Protein AF-A0AB34NZW1-F1 (afdb_monomer)

Mean predicted aligned error: 11.75 Å

InterPro domains:
  IPR010982 Lambda repressor-like, DNA-binding domain superfamily [SSF47413] (4-70)

Radius of gyration: 17.42 Å; Cα contacts (8 Å, |Δi|>4): 104; chains: 1; bounding box: 60×39×29 Å

Organism: NCBI:txid575604

Structure (mmCIF, N/CA/C/O backbone):
data_AF-A0AB34NZW1-F1
#
_entry.id   AF-A0AB34NZW1-F1
#
loop_
_atom_site.group_PDB
_atom_site.id
_atom_site.type_symbol
_atom_site.label_atom_id
_atom_site.label_alt_id
_atom_site.label_comp_id
_atom_site.label_asym_id
_atom_site.label_entity_id
_atom_site.label_seq_id
_atom_site.pdbx_PDB_ins_code
_atom_site.Cartn_x
_atom_site.Cartn_y
_atom_site.Cartn_z
_atom_site.occupancy
_atom_site.B_iso_or_equiv
_atom_site.auth_seq_id
_atom_site.auth_comp_id
_atom_site.auth_asym_id
_atom_site.auth_atom_id
_atom_site.pdbx_PDB_model_num
ATOM 1 N N . MET A 1 1 ? 10.685 28.379 -13.962 1.00 38.66 1 MET A N 1
ATOM 2 C CA . MET A 1 1 ? 10.832 27.008 -14.482 1.00 38.66 1 MET A CA 1
ATOM 3 C C . MET A 1 1 ? 10.366 26.132 -13.341 1.00 38.66 1 MET A C 1
ATOM 5 O O . MET A 1 1 ? 11.125 25.919 -12.411 1.00 38.66 1 MET A O 1
ATOM 9 N N . GLU A 1 2 ? 9.062 25.862 -13.292 1.00 37.00 2 GLU A N 1
ATOM 10 C CA . GLU A 1 2 ? 8.453 25.126 -12.181 1.00 37.00 2 GLU A CA 1
ATOM 11 C C . GLU A 1 2 ? 8.870 23.662 -12.313 1.00 37.00 2 GLU A C 1
ATOM 13 O O . GLU A 1 2 ? 8.540 22.998 -13.298 1.00 37.00 2 GLU A O 1
ATOM 18 N N . GLU A 1 3 ? 9.685 23.197 -11.367 1.00 40.72 3 GLU A N 1
ATOM 19 C CA . GLU A 1 3 ? 9.977 21.781 -11.172 1.00 40.72 3 GLU A CA 1
ATOM 20 C C . GLU A 1 3 ? 8.656 21.089 -10.834 1.00 40.72 3 GLU A C 1
ATOM 22 O O . GLU A 1 3 ? 8.200 21.086 -9.696 1.00 40.72 3 GLU A O 1
ATOM 27 N N . ASN A 1 4 ? 7.990 20.583 -11.869 1.00 42.91 4 ASN A N 1
ATOM 28 C CA . ASN A 1 4 ? 6.731 19.871 -11.743 1.00 42.91 4 ASN A CA 1
ATOM 29 C C . ASN A 1 4 ? 6.914 18.665 -10.813 1.00 42.91 4 ASN A C 1
ATOM 31 O O . ASN A 1 4 ? 7.589 17.709 -11.181 1.00 42.91 4 ASN A O 1
ATOM 35 N N . ASN A 1 5 ? 6.302 18.758 -9.632 1.00 49.41 5 ASN A N 1
ATOM 36 C CA . ASN A 1 5 ? 5.918 17.743 -8.646 1.00 49.41 5 ASN A CA 1
ATOM 37 C C . ASN A 1 5 ? 6.003 16.266 -9.106 1.00 49.41 5 ASN A C 1
ATOM 39 O O . ASN A 1 5 ? 4.997 15.588 -9.326 1.00 49.41 5 ASN A O 1
ATOM 43 N N . LEU A 1 6 ? 7.218 15.742 -9.252 1.00 51.66 6 LEU A N 1
ATOM 44 C CA . LEU A 1 6 ? 7.473 14.321 -9.469 1.00 51.66 6 LEU A CA 1
ATOM 45 C C . LEU A 1 6 ? 7.803 13.691 -8.118 1.00 51.66 6 LEU A C 1
ATOM 47 O O . LEU A 1 6 ? 8.869 13.947 -7.555 1.00 51.66 6 LEU A O 1
ATOM 51 N N . ILE A 1 7 ? 6.910 12.844 -7.603 1.00 61.38 7 ILE A N 1
ATOM 52 C CA . ILE A 1 7 ? 7.240 11.987 -6.466 1.00 61.38 7 ILE A CA 1
ATOM 53 C C . ILE A 1 7 ? 7.953 10.754 -7.012 1.00 61.38 7 ILE A C 1
ATOM 55 O O . ILE A 1 7 ? 7.361 9.824 -7.558 1.00 61.38 7 ILE A O 1
ATOM 59 N N . ASN A 1 8 ? 9.264 10.712 -6.825 1.00 64.56 8 ASN A N 1
ATOM 60 C CA . ASN A 1 8 ? 10.017 9.487 -7.048 1.00 64.56 8 ASN A CA 1
ATOM 61 C C . ASN A 1 8 ? 9.895 8.621 -5.794 1.00 64.56 8 ASN A C 1
ATOM 63 O O . ASN A 1 8 ? 10.364 9.022 -4.732 1.00 64.56 8 ASN A O 1
ATOM 67 N N . MET A 1 9 ? 9.241 7.462 -5.910 1.00 72.69 9 MET A N 1
ATOM 68 C CA . MET A 1 9 ? 9.050 6.544 -4.789 1.00 72.69 9 MET A CA 1
ATOM 69 C C . MET A 1 9 ? 9.220 5.096 -5.242 1.00 72.69 9 MET A C 1
ATOM 71 O O . MET A 1 9 ? 8.479 4.574 -6.071 1.00 72.69 9 MET A O 1
ATOM 75 N N . SER A 1 10 ? 10.191 4.410 -4.661 1.00 76.38 10 SER A N 1
ATOM 76 C CA . SER A 1 10 ? 10.389 2.977 -4.848 1.00 76.38 10 SER A CA 1
ATOM 77 C C . SER A 1 10 ? 9.194 2.157 -4.335 1.00 76.38 10 SER A C 1
ATOM 79 O O . SER A 1 10 ? 8.444 2.588 -3.458 1.00 76.38 10 SER A O 1
ATOM 81 N N . ILE A 1 11 ? 9.040 0.918 -4.824 1.00 79.12 11 ILE A N 1
ATOM 82 C CA . ILE A 1 11 ? 8.042 -0.021 -4.269 1.00 79.12 11 ILE A CA 1
ATOM 83 C C . ILE A 1 11 ? 8.236 -0.204 -2.762 1.00 79.12 11 ILE A C 1
ATOM 85 O O . ILE A 1 11 ? 7.266 -0.338 -2.016 1.00 79.12 11 ILE A O 1
ATOM 89 N N . GLN A 1 12 ? 9.489 -0.190 -2.311 1.00 82.94 12 GLN A N 1
ATOM 90 C CA . GLN A 1 12 ? 9.828 -0.322 -0.904 1.00 82.94 12 GLN A CA 1
ATOM 91 C C . GLN A 1 12 ? 9.248 0.827 -0.068 1.00 82.94 12 GLN A C 1
ATOM 93 O O . GLN A 1 12 ? 8.577 0.576 0.929 1.00 82.94 12 GLN A O 1
ATOM 98 N N . GLU A 1 13 ? 9.391 2.070 -0.518 1.00 84.62 13 GLU A N 1
ATOM 99 C CA . GLU A 1 13 ? 8.804 3.227 0.167 1.00 84.62 13 GLU A CA 1
ATOM 100 C C . GLU A 1 13 ? 7.264 3.195 0.155 1.00 84.62 13 GLU A C 1
ATOM 102 O O . GLU A 1 13 ? 6.626 3.584 1.137 1.00 84.62 13 GLU A O 1
ATOM 107 N N . VAL A 1 14 ? 6.640 2.670 -0.910 1.00 86.44 14 VAL A N 1
ATOM 108 C CA . VAL A 1 14 ? 5.181 2.443 -0.939 1.00 86.44 14 VAL A CA 1
ATOM 109 C C . VAL A 1 14 ? 4.768 1.452 0.154 1.00 86.44 14 VAL A C 1
ATOM 111 O O . VAL A 1 14 ? 3.781 1.686 0.856 1.00 86.44 14 VAL A O 1
ATOM 114 N N . ARG A 1 15 ? 5.522 0.359 0.341 1.00 90.31 15 ARG A N 1
ATOM 115 C CA . ARG A 1 15 ? 5.269 -0.623 1.412 1.00 90.31 15 ARG A CA 1
ATOM 116 C C . ARG A 1 15 ? 5.416 0.001 2.789 1.00 90.31 15 ARG A C 1
ATOM 118 O O . ARG A 1 15 ? 4.561 -0.206 3.643 1.00 90.31 15 ARG A O 1
ATOM 125 N N . GLU A 1 16 ? 6.468 0.779 2.999 1.00 91.31 16 GLU A N 1
ATOM 126 C CA . GLU A 1 1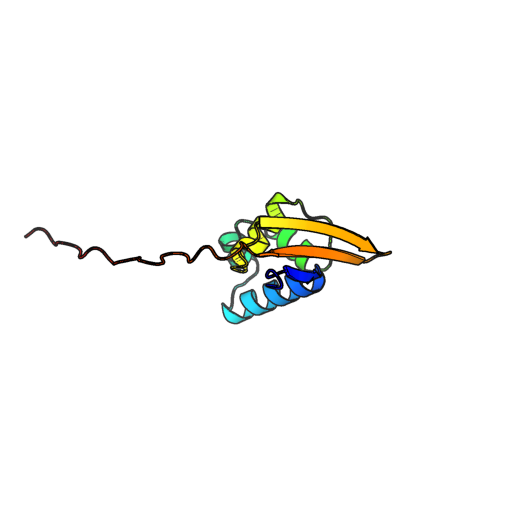6 ? 6.724 1.445 4.275 1.00 91.31 16 GLU A CA 1
ATOM 127 C C . GLU A 1 16 ? 5.600 2.419 4.628 1.00 91.31 16 GLU A C 1
ATOM 129 O O . GLU A 1 16 ? 5.083 2.385 5.745 1.00 91.31 16 GLU A O 1
ATOM 134 N N . LYS A 1 17 ? 5.131 3.217 3.660 1.00 90.50 17 LYS A N 1
ATOM 135 C CA . LYS A 1 17 ? 3.974 4.105 3.851 1.00 90.50 17 LYS A CA 1
ATOM 136 C C . LYS A 1 17 ? 2.687 3.331 4.125 1.00 90.50 17 LYS A C 1
ATOM 138 O O . LYS A 1 17 ? 1.899 3.746 4.974 1.00 90.50 17 LYS A O 1
ATOM 143 N N . LEU A 1 18 ? 2.478 2.203 3.445 1.00 91.44 18 LEU A N 1
ATOM 144 C CA . LEU A 1 18 ? 1.330 1.319 3.661 1.00 91.44 18 LEU A CA 1
ATOM 145 C C . LEU A 1 18 ? 1.322 0.748 5.084 1.00 91.44 18 LEU A C 1
ATOM 147 O O . LEU A 1 18 ? 0.293 0.811 5.757 1.00 91.44 18 LEU A O 1
ATOM 151 N N . ILE A 1 19 ? 2.468 0.258 5.565 1.00 94.12 19 ILE A N 1
ATOM 152 C CA . ILE A 1 19 ? 2.637 -0.248 6.934 1.00 94.12 19 ILE A CA 1
ATOM 153 C C . ILE A 1 19 ? 2.424 0.882 7.945 1.00 94.12 19 ILE A C 1
ATOM 155 O O . ILE A 1 19 ? 1.601 0.739 8.844 1.00 94.12 19 ILE A O 1
ATOM 159 N N . ALA A 1 20 ? 3.091 2.025 7.771 1.00 92.81 20 ALA A N 1
ATOM 160 C CA . ALA A 1 20 ? 2.983 3.156 8.689 1.00 92.81 20 ALA A CA 1
ATOM 161 C C . ALA A 1 20 ? 1.539 3.664 8.811 1.00 92.81 20 ALA A C 1
ATOM 163 O O . ALA A 1 20 ? 1.039 3.864 9.917 1.00 92.81 20 ALA A O 1
ATOM 164 N N . LYS A 1 21 ? 0.825 3.813 7.688 1.00 90.94 21 LYS A N 1
ATOM 165 C CA . LYS A 1 21 ? -0.585 4.219 7.699 1.00 90.94 21 LYS A CA 1
ATOM 166 C C . LYS A 1 21 ? -1.459 3.144 8.360 1.00 90.94 21 LYS A C 1
ATOM 168 O O . LYS A 1 21 ? -2.310 3.498 9.171 1.00 90.94 21 LYS A O 1
ATOM 173 N N . LYS A 1 22 ? -1.217 1.847 8.106 1.00 92.81 22 LYS A N 1
ATOM 174 C CA . LYS A 1 22 ? -1.928 0.747 8.789 1.00 92.81 22 LYS A CA 1
ATOM 175 C C . LYS A 1 22 ? -1.774 0.840 10.311 1.00 92.81 22 LYS A C 1
ATOM 177 O O . LYS A 1 22 ? -2.771 0.724 11.020 1.00 92.81 22 LYS A O 1
ATOM 182 N N . GLU A 1 23 ? -0.551 1.052 10.798 1.00 93.94 23 GLU A N 1
ATOM 183 C CA . GLU A 1 23 ? -0.250 1.174 12.232 1.00 93.94 23 GLU A CA 1
ATOM 184 C C . GLU A 1 23 ? -0.860 2.439 12.849 1.00 93.94 23 GLU A C 1
ATOM 186 O O . GLU A 1 23 ? -1.462 2.369 13.919 1.00 93.94 23 GLU A O 1
ATOM 191 N N . ASN A 1 24 ? -0.814 3.576 12.147 1.00 94.50 24 ASN A N 1
ATOM 192 C CA . ASN A 1 24 ? -1.432 4.825 12.605 1.00 94.50 24 ASN A CA 1
ATOM 193 C C . ASN A 1 24 ? -2.949 4.689 12.811 1.00 94.50 24 ASN A C 1
ATOM 195 O O . ASN A 1 24 ? -3.492 5.208 13.784 1.00 94.50 24 ASN A O 1
ATOM 199 N N . PHE A 1 25 ? -3.629 3.957 11.924 1.00 91.75 25 PHE A N 1
ATOM 200 C CA . PHE A 1 25 ? -5.056 3.645 12.055 1.00 91.75 25 PHE A CA 1
ATOM 201 C C . PHE A 1 25 ? -5.339 2.408 12.925 1.00 91.75 25 PHE A C 1
ATOM 203 O O . PHE A 1 25 ? -6.502 2.056 13.108 1.00 91.75 25 PHE A O 1
ATOM 210 N N . LYS A 1 26 ? -4.303 1.750 13.471 1.00 95.31 26 LYS A N 1
ATOM 211 C CA . LYS A 1 26 ? -4.395 0.515 14.272 1.00 95.31 26 LYS A CA 1
ATOM 212 C C . LYS A 1 26 ? -5.174 -0.612 13.582 1.00 95.31 26 LYS A C 1
ATOM 214 O O . LYS A 1 26 ? -5.837 -1.407 14.242 1.00 95.31 26 LYS A O 1
ATOM 219 N N . LEU A 1 27 ? -5.086 -0.689 12.255 1.00 91.94 27 LEU A N 1
ATOM 220 C CA . LEU A 1 27 ? -5.827 -1.668 11.462 1.00 91.94 27 LEU A CA 1
ATOM 221 C C . LEU A 1 27 ? -5.133 -3.028 11.492 1.00 91.94 27 LEU A C 1
ATOM 223 O O . LEU A 1 27 ? -3.908 -3.120 11.398 1.00 91.94 27 LEU A O 1
ATOM 227 N N . ASN A 1 28 ? -5.903 -4.108 11.511 1.00 92.75 28 ASN A N 1
ATOM 228 C CA . ASN A 1 28 ? -5.413 -5.436 11.154 1.00 92.7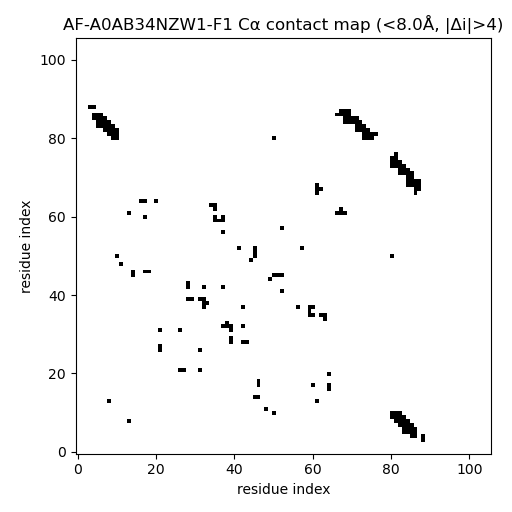5 28 ASN A CA 1
ATOM 229 C C . ASN A 1 28 ? -5.430 -5.643 9.620 1.00 92.75 28 ASN A C 1
ATOM 231 O O . ASN A 1 28 ? -5.942 -4.823 8.856 1.00 92.75 28 ASN A O 1
ATOM 235 N N . TYR A 1 29 ? -4.861 -6.751 9.131 1.00 90.31 29 TYR A N 1
ATOM 236 C CA . TYR A 1 29 ? -4.788 -7.013 7.685 1.00 90.31 29 TYR A CA 1
ATOM 237 C C . TYR A 1 29 ? -6.153 -7.227 7.011 1.00 90.31 29 TYR A C 1
ATOM 239 O O . TYR A 1 29 ? -6.266 -7.000 5.807 1.00 90.31 29 TYR A O 1
ATOM 247 N N . ALA A 1 30 ? -7.179 -7.672 7.742 1.00 92.19 30 ALA A N 1
ATOM 248 C CA . ALA A 1 30 ? -8.529 -7.803 7.197 1.00 92.19 30 ALA A CA 1
ATOM 249 C C . ALA A 1 30 ? -9.192 -6.427 7.024 1.00 92.19 30 ALA A C 1
ATOM 251 O O . ALA A 1 30 ? -9.783 -6.162 5.981 1.00 92.19 30 ALA A O 1
ATOM 252 N N . GLU A 1 31 ? -9.027 -5.529 7.994 1.00 93.25 31 GLU A N 1
ATOM 253 C CA . GLU A 1 31 ? -9.540 -4.155 7.924 1.00 93.25 31 GLU A CA 1
ATOM 254 C C . GLU A 1 31 ? -8.837 -3.346 6.831 1.00 93.25 31 GLU A C 1
ATOM 256 O O . GLU A 1 31 ? -9.499 -2.708 6.015 1.00 93.25 31 GLU A O 1
ATOM 261 N N . LEU A 1 32 ? -7.505 -3.443 6.739 1.00 91.38 32 LEU A N 1
ATOM 262 C CA . LEU A 1 32 ? -6.741 -2.823 5.654 1.00 91.38 32 LEU A CA 1
ATOM 263 C C . LEU A 1 32 ? -7.193 -3.339 4.281 1.00 91.38 32 LEU A C 1
ATOM 265 O O . LEU A 1 32 ? -7.364 -2.558 3.351 1.00 91.38 32 LEU A O 1
ATOM 269 N N . SER A 1 33 ? -7.413 -4.651 4.161 1.00 91.38 33 SER A N 1
ATOM 270 C CA . SER A 1 33 ? -7.914 -5.284 2.937 1.00 91.38 33 SER A CA 1
ATOM 271 C C . SER A 1 33 ? -9.271 -4.722 2.511 1.00 91.38 33 SER A C 1
ATOM 273 O O . SER A 1 33 ? -9.453 -4.399 1.334 1.00 91.38 33 SER A O 1
ATOM 275 N N . ALA A 1 34 ? -10.192 -4.552 3.460 1.00 92.06 34 ALA A N 1
ATOM 276 C CA . ALA A 1 34 ? -11.499 -3.964 3.202 1.00 92.06 34 ALA A CA 1
ATOM 277 C C . ALA A 1 34 ? -11.388 -2.487 2.789 1.00 92.06 34 ALA A C 1
ATOM 279 O O . ALA A 1 34 ? -11.963 -2.095 1.776 1.00 92.06 34 ALA A O 1
ATOM 280 N N . MET A 1 35 ? -10.604 -1.686 3.519 1.00 89.06 35 MET A N 1
ATOM 281 C CA . MET A 1 35 ? -10.457 -0.251 3.251 1.00 89.06 35 MET A CA 1
ATOM 282 C C . MET A 1 35 ? -9.738 0.048 1.933 1.00 89.06 35 MET A C 1
ATOM 284 O O . MET A 1 35 ? -10.147 0.943 1.202 1.00 89.06 35 MET A O 1
ATOM 288 N N . ALA A 1 36 ? -8.687 -0.706 1.608 1.00 88.06 36 ALA A N 1
ATOM 289 C CA . ALA A 1 36 ? -7.969 -0.563 0.346 1.00 88.06 36 ALA A CA 1
ATOM 290 C C . ALA A 1 36 ? -8.692 -1.252 -0.826 1.00 88.06 36 ALA A C 1
ATOM 292 O O . ALA A 1 36 ? -8.254 -1.140 -1.967 1.00 88.06 36 ALA A O 1
ATOM 293 N N . ASN A 1 37 ? -9.778 -1.998 -0.577 1.00 92.50 37 ASN A N 1
ATOM 294 C CA . ASN A 1 37 ? -10.487 -2.790 -1.587 1.00 92.50 37 ASN A CA 1
ATOM 295 C C . ASN A 1 37 ? -9.548 -3.741 -2.370 1.00 92.50 37 ASN A C 1
ATOM 297 O O . ASN A 1 37 ? -9.628 -3.886 -3.599 1.00 92.50 37 ASN A O 1
ATOM 301 N N . VAL A 1 38 ? -8.622 -4.380 -1.651 1.00 92.19 38 VAL A N 1
ATOM 302 C CA . VAL A 1 38 ? -7.611 -5.314 -2.171 1.00 92.19 38 VAL A CA 1
ATOM 303 C C . VAL A 1 38 ? -7.673 -6.599 -1.360 1.00 92.19 38 VAL A C 1
ATOM 305 O O . VAL A 1 38 ? -7.831 -6.547 -0.147 1.00 92.19 38 VAL A O 1
ATOM 308 N N . SER A 1 39 ? -7.529 -7.765 -1.998 1.00 93.75 39 SER A N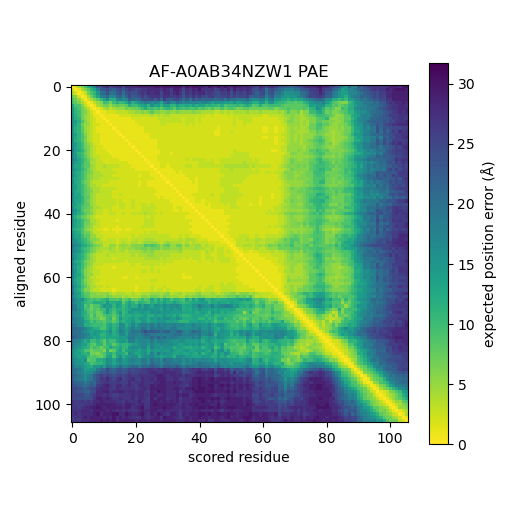 1
ATOM 309 C CA . SER A 1 39 ? -7.575 -9.042 -1.274 1.00 93.75 39 SER A CA 1
ATOM 310 C C . SER A 1 39 ? -6.480 -9.124 -0.204 1.00 93.75 39 SER A C 1
ATOM 312 O O . SER A 1 39 ? -5.335 -8.736 -0.449 1.00 93.75 39 SER A O 1
ATOM 314 N N . ARG A 1 40 ? -6.809 -9.686 0.966 1.00 93.12 40 ARG A N 1
ATOM 315 C CA . ARG A 1 40 ? -5.859 -9.847 2.078 1.00 93.12 40 ARG A CA 1
ATOM 316 C C . ARG A 1 40 ? -4.578 -10.563 1.647 1.00 93.12 40 ARG A C 1
ATOM 318 O O . ARG A 1 40 ? -3.494 -10.115 1.991 1.00 93.12 40 ARG A O 1
ATOM 325 N N . GLY A 1 41 ? -4.697 -11.641 0.867 1.00 92.19 41 GLY A N 1
ATOM 326 C CA . GLY A 1 41 ? -3.542 -12.408 0.387 1.00 92.19 41 GLY A CA 1
ATOM 327 C C . GLY A 1 41 ? -2.616 -11.580 -0.504 1.00 92.19 41 GLY A C 1
ATOM 328 O O . GLY A 1 41 ? -1.401 -11.609 -0.323 1.00 92.19 41 GLY A O 1
ATOM 329 N N . THR A 1 42 ? -3.183 -10.782 -1.412 1.00 91.12 42 THR A N 1
ATOM 330 C CA . THR A 1 42 ? -2.402 -9.874 -2.263 1.00 91.12 42 THR A CA 1
ATOM 331 C C . THR A 1 42 ? -1.703 -8.798 -1.438 1.00 91.12 42 THR A C 1
ATOM 333 O O . THR A 1 42 ? -0.527 -8.534 -1.658 1.00 91.12 42 THR A O 1
ATOM 336 N N . LEU A 1 43 ? -2.406 -8.216 -0.466 1.00 91.62 43 LEU A N 1
ATOM 337 C CA . LEU A 1 43 ? -1.881 -7.169 0.408 1.00 91.62 43 LEU A CA 1
ATOM 338 C C . LEU A 1 43 ? -0.722 -7.677 1.273 1.00 91.62 43 LEU A C 1
ATOM 340 O O . LEU A 1 43 ? 0.337 -7.060 1.310 1.00 91.62 43 LEU A O 1
ATOM 344 N N . THR A 1 44 ? -0.889 -8.840 1.907 1.00 91.94 44 THR A N 1
ATOM 345 C CA . THR A 1 44 ? 0.168 -9.485 2.696 1.00 91.94 44 THR A CA 1
ATOM 346 C C . THR A 1 44 ? 1.361 -9.873 1.824 1.00 91.94 44 THR A C 1
ATOM 348 O O . THR A 1 44 ? 2.498 -9.620 2.206 1.00 91.94 44 THR A O 1
ATOM 351 N N . SER A 1 45 ? 1.128 -10.443 0.637 1.00 90.44 45 SER A N 1
ATOM 352 C CA . SER A 1 45 ? 2.210 -10.799 -0.290 1.00 90.44 45 SER A CA 1
ATOM 353 C C . SER A 1 45 ? 2.995 -9.566 -0.744 1.00 90.44 45 SER A C 1
ATOM 355 O O . SER A 1 45 ? 4.224 -9.594 -0.738 1.00 90.44 45 SER A O 1
ATOM 357 N N . PHE A 1 46 ? 2.297 -8.474 -1.067 1.00 91.31 46 PHE A N 1
ATOM 358 C CA . PHE A 1 46 ? 2.916 -7.207 -1.443 1.00 91.31 46 PHE A CA 1
ATOM 359 C C . PHE A 1 46 ? 3.758 -6.625 -0.306 1.00 91.31 46 PHE A C 1
ATOM 361 O O . PHE A 1 46 ? 4.916 -6.289 -0.530 1.00 91.31 46 PHE A O 1
ATOM 368 N N . ILE A 1 47 ? 3.216 -6.562 0.914 1.00 89.88 47 ILE A N 1
ATOM 369 C CA . ILE A 1 47 ? 3.929 -6.078 2.108 1.00 89.88 47 ILE A CA 1
ATOM 370 C C . ILE A 1 47 ? 5.178 -6.921 2.400 1.00 89.88 47 ILE A C 1
ATOM 372 O O . ILE A 1 47 ? 6.212 -6.371 2.760 1.00 89.88 47 ILE A O 1
ATOM 376 N N . ASN A 1 48 ? 5.115 -8.232 2.161 1.00 89.50 48 ASN A N 1
ATOM 377 C CA . ASN A 1 48 ? 6.227 -9.163 2.374 1.00 89.50 48 ASN A CA 1
ATOM 378 C C . ASN A 1 48 ? 7.280 -9.172 1.248 1.00 89.50 48 ASN A C 1
ATOM 380 O O . ASN A 1 48 ? 8.145 -10.045 1.242 1.00 89.50 48 ASN A O 1
ATOM 384 N N . GLY A 1 49 ? 7.223 -8.242 0.290 1.00 85.25 49 GLY A N 1
ATOM 385 C CA . GLY A 1 49 ? 8.272 -8.090 -0.723 1.00 85.25 49 GLY A CA 1
ATOM 386 C C . GLY A 1 49 ? 7.941 -8.640 -2.111 1.00 85.25 49 GLY A C 1
ATOM 387 O O . GLY A 1 49 ? 8.805 -8.626 -2.982 1.00 85.25 49 GLY A O 1
ATOM 388 N N . ASN A 1 5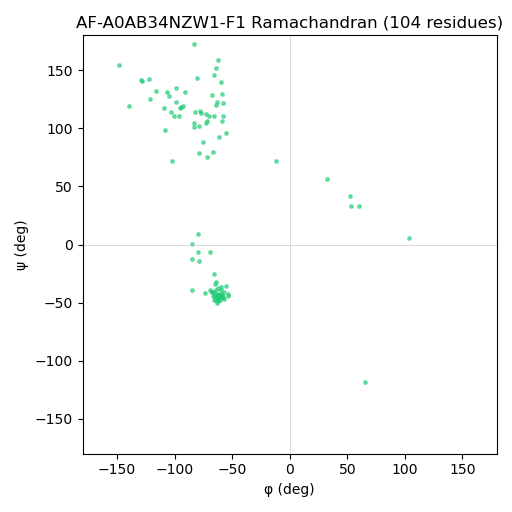0 ? 6.715 -9.109 -2.363 1.00 84.25 50 ASN A N 1
ATOM 389 C CA . ASN A 1 50 ? 6.334 -9.514 -3.715 1.00 84.25 50 ASN A CA 1
ATOM 390 C C . ASN A 1 50 ? 6.033 -8.285 -4.588 1.00 84.25 50 ASN A C 1
ATOM 392 O O . ASN A 1 50 ? 5.057 -7.570 -4.354 1.00 84.25 50 ASN A O 1
ATOM 396 N N . ASP A 1 51 ? 6.865 -8.054 -5.602 1.00 77.31 51 ASP A N 1
ATOM 397 C CA . ASP A 1 51 ? 6.684 -6.985 -6.594 1.00 77.31 51 ASP A CA 1
ATOM 398 C C . ASP A 1 51 ? 5.645 -7.349 -7.675 1.00 77.31 51 ASP A C 1
ATOM 400 O O . ASP A 1 51 ? 5.177 -6.478 -8.408 1.00 77.31 51 ASP A O 1
ATOM 404 N N . CYS A 1 52 ? 5.254 -8.625 -7.791 1.00 79.25 52 CYS A N 1
ATOM 405 C CA . CYS A 1 52 ? 4.282 -9.087 -8.784 1.00 79.25 52 CYS A CA 1
ATOM 406 C C . CYS A 1 52 ? 2.849 -8.773 -8.336 1.00 79.25 52 CYS A C 1
ATOM 408 O O . CYS A 1 52 ? 2.115 -9.638 -7.852 1.00 79.25 52 CYS A O 1
ATOM 410 N N . ILE A 1 53 ? 2.442 -7.520 -8.519 1.00 81.62 53 ILE A N 1
ATOM 411 C CA . ILE A 1 53 ? 1.091 -7.024 -8.262 1.00 81.62 53 ILE A CA 1
ATOM 412 C C . ILE A 1 53 ? 0.502 -6.414 -9.538 1.00 81.62 53 ILE A C 1
ATOM 414 O O . ILE A 1 53 ? 1.203 -5.783 -10.324 1.00 81.62 53 ILE A O 1
ATOM 418 N N . SER A 1 54 ? -0.800 -6.609 -9.772 1.00 83.00 54 SER A N 1
ATOM 419 C CA . SER A 1 54 ? -1.453 -5.988 -10.930 1.00 83.00 54 SER A CA 1
ATOM 420 C C . SER A 1 54 ? -1.473 -4.465 -10.785 1.00 83.00 54 SER A C 1
ATOM 422 O O . SER A 1 54 ? -1.673 -3.952 -9.681 1.00 83.00 54 SER A O 1
ATOM 424 N N . SER A 1 55 ? -1.354 -3.744 -11.900 1.00 78.50 55 SER A N 1
ATOM 425 C CA . SER A 1 55 ? -1.432 -2.278 -11.930 1.00 78.50 55 SER A CA 1
ATOM 426 C C . SER A 1 55 ? -2.710 -1.750 -11.275 1.00 78.50 55 SER A C 1
ATOM 428 O O . SER A 1 55 ? -2.656 -0.836 -10.460 1.00 78.50 55 SER A O 1
ATOM 430 N N . LYS A 1 56 ? -3.859 -2.384 -11.544 1.00 83.38 56 LYS A N 1
ATOM 431 C CA . LYS A 1 56 ? -5.149 -2.038 -10.927 1.00 83.38 56 LYS A CA 1
ATOM 432 C C . LYS A 1 56 ? -5.124 -2.172 -9.404 1.00 83.38 56 LYS A C 1
ATOM 434 O O . LYS A 1 56 ? -5.672 -1.329 -8.702 1.00 83.38 56 LYS A O 1
ATOM 439 N N . THR A 1 57 ? -4.522 -3.238 -8.882 1.00 87.06 57 THR A N 1
ATOM 440 C CA . THR A 1 57 ? -4.398 -3.430 -7.431 1.00 87.06 57 THR A CA 1
ATOM 441 C C . THR A 1 57 ? -3.427 -2.420 -6.828 1.00 87.06 57 THR A C 1
ATOM 443 O O . THR A 1 57 ? -3.690 -1.889 -5.755 1.00 87.06 57 THR A O 1
ATOM 446 N N . PHE A 1 58 ? -2.329 -2.133 -7.525 1.00 85.94 58 PHE A N 1
ATOM 447 C CA . PHE A 1 58 ? -1.359 -1.134 -7.101 1.00 85.94 58 PHE A CA 1
ATOM 448 C C . PHE A 1 58 ? -1.991 0.264 -6.999 1.00 85.94 58 PHE A C 1
ATOM 450 O O . PHE A 1 58 ? -1.843 0.913 -5.968 1.00 85.94 58 PHE A O 1
ATOM 457 N N . PHE A 1 59 ? -2.794 0.683 -7.984 1.00 83.44 59 PHE A N 1
ATOM 458 C CA . PHE A 1 59 ? -3.530 1.953 -7.926 1.00 83.44 59 PHE A CA 1
ATOM 459 C C . PHE A 1 59 ? -4.443 2.060 -6.706 1.00 83.44 59 PHE A C 1
ATOM 461 O O . PHE A 1 59 ? -4.444 3.085 -6.044 1.00 83.44 59 PHE A O 1
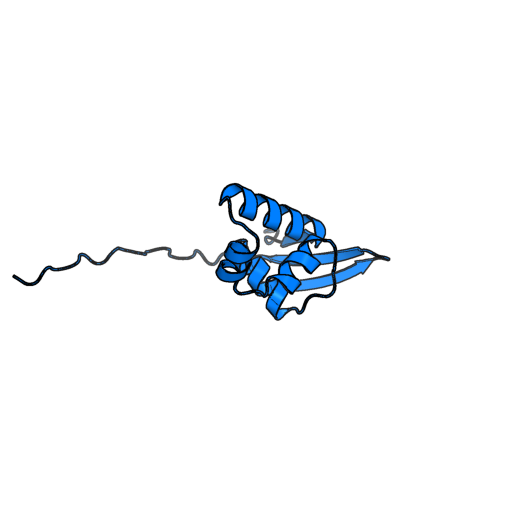ATOM 468 N N . LYS A 1 60 ? -5.146 0.989 -6.335 1.00 88.25 60 LYS A N 1
ATOM 469 C CA . LYS A 1 60 ? -5.971 0.994 -5.119 1.00 88.25 60 LYS A CA 1
ATOM 470 C C . LYS A 1 60 ? -5.157 1.200 -3.838 1.00 88.25 60 LYS A C 1
ATOM 472 O O . LYS A 1 60 ? -5.612 1.868 -2.914 1.00 88.25 60 LYS A O 1
ATOM 477 N N . ILE A 1 61 ? -3.952 0.627 -3.768 1.00 89.62 61 ILE A N 1
ATOM 478 C CA . ILE A 1 61 ? -3.034 0.838 -2.635 1.00 89.62 61 ILE A CA 1
ATOM 479 C C . ILE A 1 61 ? -2.599 2.306 -2.584 1.00 89.62 61 ILE A C 1
ATOM 481 O O . ILE A 1 61 ? -2.618 2.918 -1.520 1.00 89.62 61 ILE A O 1
ATOM 485 N N . ILE A 1 62 ? -2.246 2.870 -3.735 1.00 85.81 62 ILE A N 1
ATOM 486 C CA . ILE A 1 62 ? -1.875 4.275 -3.900 1.00 85.81 62 ILE A CA 1
ATOM 487 C C . ILE A 1 62 ? -3.019 5.229 -3.513 1.00 85.81 62 ILE A C 1
ATOM 489 O O . ILE A 1 62 ? -2.808 6.151 -2.725 1.00 85.81 62 ILE A O 1
ATOM 493 N N . GLU A 1 63 ? -4.235 4.976 -4.000 1.00 84.31 63 GLU A N 1
ATOM 494 C CA . GLU A 1 63 ? -5.441 5.737 -3.654 1.00 84.31 63 GLU A CA 1
ATOM 495 C C . GLU A 1 63 ? -5.689 5.702 -2.145 1.00 84.31 63 GLU A C 1
ATOM 497 O O . GLU A 1 63 ? -5.915 6.737 -1.518 1.00 84.31 63 GLU A O 1
ATOM 502 N N . TRP A 1 64 ? -5.575 4.520 -1.528 1.00 86.88 64 TRP A N 1
ATOM 503 C CA . TRP A 1 64 ? -5.713 4.387 -0.081 1.00 86.88 64 TRP A CA 1
ATOM 504 C C . TRP A 1 64 ? -4.616 5.133 0.680 1.00 86.88 64 TRP A C 1
ATOM 506 O O . TRP A 1 64 ? -4.873 5.670 1.758 1.00 86.88 64 TRP A O 1
ATOM 516 N N . LEU A 1 65 ? -3.405 5.240 0.127 1.00 86.38 65 LEU A N 1
ATOM 517 C CA . LEU A 1 65 ? -2.341 6.084 0.672 1.00 86.38 65 LEU A CA 1
ATOM 518 C C . LEU A 1 65 ? -2.631 7.584 0.542 1.00 86.38 65 LEU A C 1
ATOM 520 O O . LEU A 1 65 ? -1.938 8.366 1.189 1.00 86.38 65 LEU A O 1
ATOM 524 N N . SER A 1 66 ? -3.712 7.971 -0.141 1.00 81.62 66 SER A N 1
ATOM 525 C CA . SER A 1 66 ? -4.070 9.364 -0.432 1.00 81.62 66 SER A CA 1
ATOM 526 C C . SER A 1 66 ? -2.989 10.064 -1.255 1.00 81.62 66 SER A C 1
ATOM 528 O O . SER A 1 66 ? -2.733 11.248 -1.072 1.00 81.62 66 SER A O 1
ATOM 530 N N . LEU A 1 67 ? -2.328 9.303 -2.128 1.00 70.00 67 LEU A N 1
ATOM 531 C CA . LEU A 1 67 ? -1.405 9.837 -3.115 1.00 70.00 67 LEU A CA 1
ATOM 532 C C . LEU A 1 67 ? -2.202 10.040 -4.410 1.00 70.00 67 LEU A C 1
ATOM 534 O O . LEU A 1 67 ? -2.752 9.083 -4.956 1.00 70.00 67 LEU A O 1
ATOM 538 N N . GLU A 1 68 ? -2.300 11.282 -4.879 1.00 61.94 68 GLU A N 1
ATOM 539 C CA . GLU A 1 68 ? -2.965 11.619 -6.141 1.00 61.94 68 GLU A CA 1
ATOM 540 C C . GLU A 1 68 ? -1.988 11.402 -7.296 1.00 61.94 68 GLU A C 1
ATOM 542 O O . GLU A 1 68 ? -1.105 12.221 -7.534 1.00 61.94 68 GLU A O 1
ATOM 547 N N . ILE A 1 69 ? -2.120 10.276 -8.001 1.00 61.97 69 ILE A N 1
ATOM 548 C CA . ILE A 1 69 ? -1.143 9.849 -9.009 1.00 61.97 69 ILE A CA 1
ATOM 549 C C . ILE A 1 69 ? -1.824 9.691 -10.362 1.00 61.97 69 ILE A C 1
ATOM 551 O O . ILE A 1 69 ? -2.790 8.942 -10.493 1.00 61.97 69 ILE A O 1
ATOM 555 N N . MET A 1 70 ? -1.298 10.373 -11.381 1.00 52.91 70 MET A N 1
ATOM 556 C CA . MET A 1 70 ? -1.854 10.339 -12.738 1.00 52.91 70 MET A CA 1
ATOM 557 C C . MET A 1 70 ? -1.336 9.148 -13.551 1.00 52.91 70 MET A C 1
ATOM 559 O O . MET A 1 70 ? -2.079 8.526 -14.308 1.00 52.91 70 MET A O 1
ATOM 563 N N . THR A 1 71 ? -0.052 8.825 -13.405 1.00 55.50 71 THR A N 1
ATOM 564 C CA . THR A 1 71 ? 0.606 7.725 -14.114 1.00 55.50 71 THR A CA 1
ATOM 565 C C . THR A 1 71 ? 1.699 7.119 -13.248 1.00 55.50 71 THR A C 1
ATOM 567 O O . THR A 1 71 ? 2.250 7.788 -12.369 1.00 55.50 71 THR A O 1
ATOM 570 N N . PHE A 1 72 ? 2.018 5.846 -13.503 1.00 59.75 72 PHE A N 1
ATOM 571 C CA . PHE A 1 72 ? 3.242 5.262 -12.985 1.00 59.75 72 PHE A CA 1
ATOM 572 C C . PHE A 1 72 ? 4.051 4.562 -14.068 1.00 59.75 72 PHE A C 1
ATOM 574 O O . PHE A 1 72 ? 3.496 3.874 -14.927 1.00 59.75 72 PHE A O 1
ATOM 581 N N . THR A 1 73 ? 5.372 4.700 -13.987 1.00 61.03 73 THR A N 1
ATOM 582 C CA . THR A 1 73 ? 6.316 3.977 -14.845 1.00 61.03 73 THR A CA 1
ATOM 583 C C . THR A 1 73 ? 7.165 3.072 -13.972 1.00 61.03 73 THR A C 1
ATOM 585 O O . THR A 1 73 ? 7.685 3.512 -12.951 1.00 61.03 73 THR A O 1
ATOM 588 N N . THR A 1 74 ? 7.320 1.807 -14.353 1.00 60.81 74 THR A N 1
ATOM 589 C CA . THR A 1 74 ? 8.218 0.877 -13.659 1.00 60.81 74 THR A CA 1
ATOM 590 C C . THR A 1 74 ? 9.535 0.785 -14.415 1.00 60.81 74 THR A C 1
ATOM 592 O O . THR A 1 74 ? 9.535 0.383 -15.579 1.00 60.81 74 THR A O 1
ATOM 595 N N . MET A 1 75 ? 10.657 1.088 -13.766 1.00 60.47 75 MET A N 1
ATOM 596 C CA . MET A 1 75 ? 11.978 0.707 -14.270 1.00 60.47 75 MET A CA 1
ATOM 597 C C . MET A 1 75 ? 12.535 -0.431 -13.429 1.00 60.47 75 MET A C 1
ATOM 599 O O . MET A 1 75 ? 12.540 -0.354 -12.203 1.00 60.47 75 MET A O 1
ATOM 603 N N . LYS A 1 76 ? 13.024 -1.483 -14.087 1.00 58.19 76 LYS A N 1
ATOM 604 C CA . LYS A 1 76 ? 13.679 -2.605 -13.416 1.00 58.19 76 LYS A CA 1
ATOM 605 C C . LYS A 1 76 ? 15.194 -2.460 -13.535 1.00 58.19 76 LYS A C 1
ATOM 607 O O . LYS A 1 76 ? 15.736 -2.639 -14.621 1.00 58.19 76 LYS A O 1
ATOM 612 N N . ASN A 1 77 ? 15.867 -2.185 -12.420 1.00 55.16 77 ASN A N 1
ATOM 613 C CA . ASN A 1 77 ? 17.327 -2.167 -12.324 1.00 55.16 77 ASN A CA 1
ATOM 614 C C . ASN A 1 77 ? 17.792 -3.387 -11.519 1.00 55.16 77 ASN A C 1
ATOM 616 O O . ASN A 1 77 ? 17.761 -3.395 -10.288 1.00 55.16 77 ASN A O 1
ATOM 620 N N . GLY A 1 78 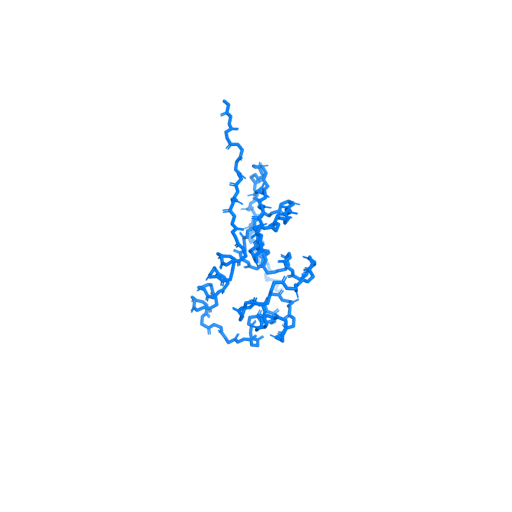? 18.210 -4.447 -12.217 1.00 61.66 78 GLY A N 1
ATOM 621 C CA . GLY A 1 78 ? 18.595 -5.709 -11.578 1.00 61.66 78 GLY A CA 1
ATOM 622 C C . GLY A 1 78 ? 17.405 -6.392 -10.892 1.00 61.66 78 GLY A C 1
ATOM 623 O O . GLY A 1 78 ? 16.440 -6.769 -11.559 1.00 61.66 78 GLY A O 1
ATOM 624 N N . GLN A 1 79 ? 17.475 -6.566 -9.567 1.00 54.28 79 GLN A N 1
ATOM 625 C CA . GLN A 1 79 ? 16.374 -7.117 -8.760 1.00 54.28 79 GLN A CA 1
ATOM 626 C C . GLN A 1 79 ? 15.345 -6.063 -8.321 1.00 54.28 79 GLN A C 1
ATOM 628 O O . GLN A 1 79 ? 14.267 -6.440 -7.876 1.00 54.28 79 GLN A O 1
ATOM 633 N N . ASN A 1 80 ? 15.639 -4.767 -8.472 1.00 47.16 80 ASN A N 1
ATOM 634 C CA . ASN A 1 80 ? 14.805 -3.699 -7.925 1.00 47.16 80 ASN A CA 1
ATOM 635 C C . ASN A 1 80 ? 13.868 -3.113 -8.983 1.00 47.16 80 ASN A C 1
ATOM 637 O O . ASN A 1 80 ? 14.297 -2.790 -10.093 1.00 47.16 80 ASN A O 1
ATOM 641 N N . THR A 1 81 ? 12.604 -2.919 -8.610 1.00 56.72 81 THR A N 1
ATOM 642 C CA . THR A 1 81 ? 11.616 -2.187 -9.407 1.00 56.72 81 THR A CA 1
ATOM 643 C C . THR A 1 81 ? 11.425 -0.790 -8.813 1.00 56.72 81 THR A C 1
ATOM 645 O O . THR A 1 81 ? 10.925 -0.639 -7.698 1.00 56.72 81 THR A O 1
ATOM 648 N N . THR A 1 82 ? 11.821 0.245 -9.549 1.00 55.16 82 THR A N 1
ATOM 649 C CA . THR A 1 82 ? 11.549 1.645 -9.199 1.00 55.16 82 THR A CA 1
ATOM 650 C C . THR A 1 82 ? 10.244 2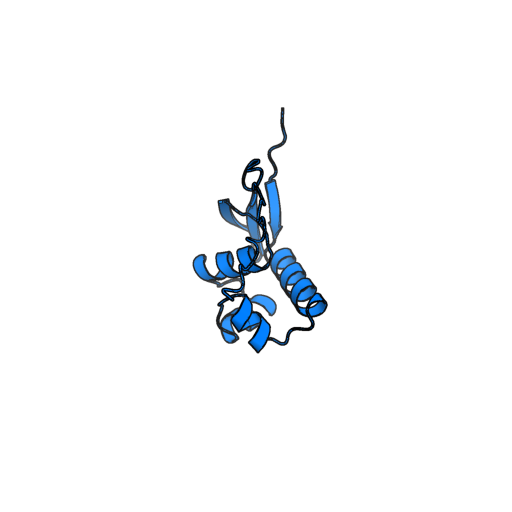.071 -9.847 1.00 55.16 82 THR A C 1
ATOM 652 O O . THR A 1 82 ? 10.059 1.845 -11.045 1.00 55.16 82 THR A O 1
ATOM 655 N N . ILE A 1 83 ? 9.354 2.694 -9.074 1.00 60.81 83 ILE A N 1
ATOM 656 C CA . ILE A 1 83 ? 8.119 3.279 -9.587 1.00 60.81 83 ILE A CA 1
ATOM 657 C C . ILE A 1 83 ? 8.286 4.798 -9.636 1.00 60.81 83 ILE A C 1
ATOM 659 O O . ILE A 1 83 ? 8.685 5.438 -8.670 1.00 60.81 83 ILE A O 1
ATOM 663 N N . PHE A 1 84 ? 8.006 5.379 -10.792 1.00 57.88 84 PHE A N 1
ATOM 664 C CA . PHE A 1 84 ? 7.939 6.826 -10.964 1.00 57.88 84 PHE A CA 1
ATOM 665 C C . PHE A 1 84 ? 6.486 7.223 -10.823 1.00 57.88 84 PHE A C 1
ATOM 667 O O . PHE A 1 84 ? 5.672 6.739 -11.603 1.00 57.88 84 PHE A O 1
ATOM 674 N N . LEU A 1 85 ? 6.158 8.032 -9.821 1.00 60.88 85 LEU A N 1
ATOM 675 C CA . LEU A 1 85 ? 4.799 8.470 -9.547 1.00 60.88 85 LEU A CA 1
ATOM 676 C C . LEU A 1 85 ? 4.687 9.955 -9.900 1.00 60.88 85 LEU A C 1
ATOM 678 O O . LEU A 1 85 ? 5.360 10.800 -9.314 1.00 60.88 85 LEU A O 1
ATOM 682 N N . GLN A 1 86 ? 3.845 10.287 -10.873 1.00 55.91 86 GLN A N 1
ATOM 683 C CA . GLN A 1 86 ? 3.594 11.686 -11.208 1.00 55.91 86 GLN A CA 1
ATOM 684 C C . GLN A 1 86 ? 2.381 12.191 -10.425 1.00 55.91 86 GLN A C 1
ATOM 686 O O . GLN A 1 86 ? 1.285 11.647 -10.601 1.00 55.91 86 GLN A O 1
ATOM 691 N N . GLU A 1 87 ? 2.573 13.214 -9.581 1.00 55.28 87 GLU A N 1
ATOM 692 C CA . GLU A 1 87 ? 1.450 13.879 -8.915 1.00 55.28 87 GLU A CA 1
ATOM 693 C C . GLU A 1 87 ? 0.548 14.565 -9.940 1.00 55.28 87 GLU A C 1
ATOM 695 O O . GLU A 1 87 ? 0.989 14.980 -11.019 1.00 55.28 87 GLU A O 1
ATOM 700 N N . VAL A 1 88 ? -0.732 14.701 -9.604 1.00 54.47 88 VAL A N 1
ATOM 701 C CA . VAL A 1 88 ? -1.651 15.507 -10.405 1.00 54.47 88 VAL A CA 1
ATOM 702 C C . VAL A 1 88 ? -1.179 16.972 -10.348 1.00 54.47 88 VAL A C 1
ATOM 704 O O . VAL A 1 88 ? -1.098 17.548 -9.262 1.00 54.47 88 VAL A O 1
ATOM 707 N N . PRO A 1 89 ? -0.851 17.611 -11.487 1.00 45.22 89 PRO A N 1
ATOM 708 C CA . PRO A 1 89 ? -0.423 19.000 -11.498 1.00 45.22 89 PRO A CA 1
ATOM 709 C C . PRO A 1 89 ? -1.594 19.884 -11.060 1.00 45.22 89 PRO A C 1
ATOM 711 O O . PRO A 1 89 ? -2.589 19.987 -11.771 1.00 45.22 89 PRO A O 1
ATOM 714 N N . HIS A 1 90 ? -1.472 20.478 -9.869 1.00 45.25 90 HIS A N 1
ATOM 715 C CA . HIS A 1 90 ? -2.317 21.544 -9.325 1.00 45.25 90 HIS A CA 1
ATOM 716 C C . HIS A 1 90 ? -3.796 21.517 -9.746 1.00 45.25 90 HIS A C 1
ATOM 718 O O . HIS A 1 90 ? -4.342 22.525 -10.199 1.00 45.25 90 HIS A O 1
ATOM 724 N N . VAL A 1 91 ? -4.498 20.412 -9.497 1.00 41.81 91 VAL A N 1
ATOM 725 C CA . VAL A 1 91 ? -5.932 20.543 -9.247 1.00 41.81 91 VAL A CA 1
ATOM 726 C C . VAL A 1 91 ? -6.033 21.002 -7.802 1.00 41.81 91 VAL A C 1
ATOM 728 O O . VAL A 1 91 ? -5.851 20.223 -6.873 1.00 41.81 91 VAL A O 1
ATOM 731 N N . GLN A 1 92 ? -6.283 22.296 -7.590 1.00 40.16 92 GLN A N 1
ATOM 732 C CA . GLN A 1 92 ? -6.892 22.733 -6.340 1.00 40.16 92 GLN A CA 1
ATOM 733 C C . GLN A 1 92 ? -8.190 21.935 -6.213 1.00 40.16 92 GLN A C 1
ATOM 735 O O . GLN A 1 92 ? -9.199 22.290 -6.820 1.00 40.16 92 GLN A O 1
ATOM 740 N N . HIS A 1 93 ? -8.166 20.818 -5.486 1.00 39.75 93 HIS A N 1
ATOM 741 C CA . HIS A 1 93 ? -9.391 20.154 -5.091 1.00 39.75 93 HIS A CA 1
ATOM 742 C C . HIS A 1 93 ? -10.172 21.194 -4.293 1.00 39.75 93 HIS A C 1
ATOM 744 O O . HIS A 1 93 ? -9.805 21.550 -3.172 1.00 39.75 93 HIS A O 1
ATOM 750 N N . ILE A 1 94 ? -11.228 21.738 -4.900 1.00 40.00 94 ILE A N 1
ATOM 751 C CA . ILE A 1 94 ? -12.215 22.558 -4.212 1.00 40.00 94 ILE A CA 1
ATOM 752 C C . ILE A 1 94 ? -12.920 21.602 -3.247 1.00 40.00 94 ILE A C 1
ATOM 754 O O . ILE A 1 94 ? -14.005 21.101 -3.526 1.00 40.00 94 ILE A O 1
ATOM 758 N N . ASN A 1 95 ? -12.300 21.314 -2.104 1.00 44.03 95 ASN A N 1
ATOM 759 C CA . ASN A 1 95 ? -12.965 20.679 -0.979 1.00 44.03 95 ASN A CA 1
ATOM 760 C C . ASN A 1 95 ? -13.912 21.715 -0.367 1.00 44.03 95 ASN A C 1
ATOM 762 O O . ASN A 1 95 ? -13.651 22.301 0.678 1.00 44.03 95 ASN A O 1
ATOM 766 N N . LYS A 1 96 ? -15.037 21.957 -1.0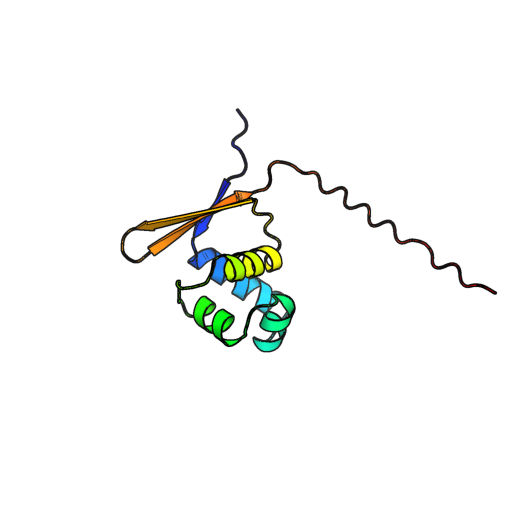43 1.00 40.66 96 LYS A N 1
ATOM 767 C CA . LYS A 1 96 ? -16.238 22.506 -0.419 1.00 40.66 96 LYS A CA 1
ATOM 768 C C .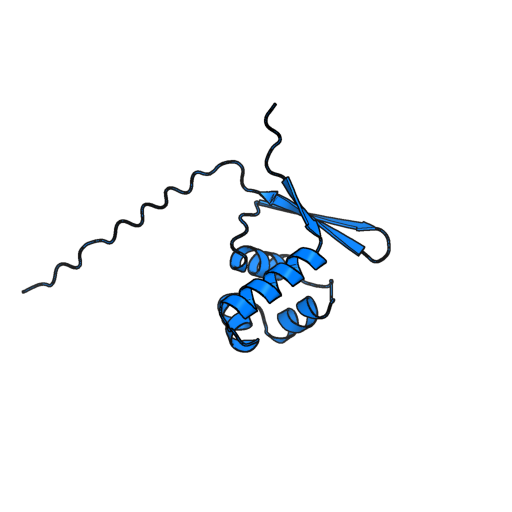 LYS A 1 96 ? -17.214 21.361 -0.206 1.00 40.66 96 LYS A C 1
ATOM 770 O O . LYS A 1 96 ? -18.245 21.280 -0.864 1.00 40.66 96 LYS A O 1
ATOM 775 N N . TYR A 1 97 ? -16.905 20.485 0.747 1.00 45.56 97 TYR A N 1
ATOM 776 C CA . TYR A 1 97 ? -17.993 19.813 1.444 1.00 45.56 97 TYR A CA 1
ATOM 777 C C . TYR A 1 97 ? -18.591 20.832 2.415 1.00 45.56 97 TYR A C 1
ATOM 779 O O . TYR A 1 97 ? -18.142 20.972 3.548 1.00 45.56 97 TYR A O 1
ATOM 787 N N . THR A 1 98 ? -19.558 21.615 1.942 1.00 46.28 98 THR A N 1
ATOM 788 C CA . THR A 1 98 ? -20.486 22.322 2.830 1.00 46.28 98 THR A CA 1
ATOM 789 C C . THR A 1 98 ? -21.502 21.286 3.302 1.00 46.28 98 THR A C 1
ATOM 791 O O . THR A 1 98 ? -22.239 20.773 2.457 1.00 46.28 98 THR A O 1
ATOM 794 N N . PRO A 1 99 ? -21.559 20.940 4.601 1.00 44.66 99 PRO A N 1
ATOM 795 C CA . PRO A 1 99 ? -22.625 20.092 5.111 1.00 44.66 99 PRO A CA 1
ATOM 796 C C . PRO A 1 99 ? -23.954 20.781 4.800 1.00 44.66 99 PRO A C 1
ATOM 798 O O . PRO A 1 99 ? -24.158 21.927 5.205 1.00 44.66 99 PRO A O 1
ATOM 801 N N . GLN A 1 100 ? -24.843 20.121 4.057 1.00 53.31 100 GLN A N 1
ATOM 802 C CA . GLN A 1 100 ? -26.211 20.613 3.949 1.00 53.31 100 GLN A CA 1
ATOM 803 C C . GLN A 1 100 ? -26.874 20.458 5.326 1.00 53.31 100 GLN A C 1
ATOM 805 O O . GLN A 1 100 ? -26.791 19.371 5.908 1.00 53.31 100 GLN A O 1
ATOM 810 N N . PRO A 1 101 ? -27.492 21.516 5.883 1.00 48.72 101 PRO A N 1
ATOM 811 C CA . PRO A 1 101 ? -28.273 21.393 7.103 1.00 48.72 101 PRO A CA 1
ATOM 812 C C . PRO A 1 101 ? -29.395 20.377 6.882 1.00 48.72 101 PRO A C 1
ATOM 814 O O . PRO A 1 101 ? -30.133 20.466 5.903 1.00 48.72 101 PRO A O 1
ATOM 817 N N . ILE A 1 102 ? -29.522 19.412 7.789 1.00 51.66 102 ILE A N 1
ATOM 818 C CA . ILE A 1 102 ? -30.673 18.511 7.823 1.00 51.66 102 ILE A CA 1
ATOM 819 C C . ILE A 1 102 ? -31.863 19.339 8.316 1.00 51.66 102 ILE A C 1
ATOM 821 O O . ILE A 1 102 ? -31.938 19.675 9.500 1.00 51.66 102 ILE A O 1
ATOM 825 N N . GLU A 1 103 ? -32.782 19.689 7.417 1.00 52.78 103 GLU A N 1
ATOM 826 C CA . GLU A 1 103 ? -34.094 20.196 7.810 1.00 52.78 103 GLU A CA 1
ATOM 827 C C . GLU A 1 103 ? -34.912 19.028 8.370 1.00 52.78 103 GLU A C 1
ATOM 829 O O . GLU A 1 103 ? -35.380 18.152 7.644 1.00 52.78 103 GLU A O 1
ATOM 834 N N . TRP A 1 104 ? -35.056 18.991 9.694 1.00 47.88 104 TRP A N 1
ATOM 835 C CA . TRP A 1 104 ? -36.020 18.114 10.344 1.00 47.88 104 TRP A CA 1
ATOM 836 C C . TRP A 1 104 ? -37.423 18.640 10.029 1.00 47.88 104 TRP A C 1
ATOM 838 O O . TRP A 1 104 ? -37.806 19.713 10.498 1.00 47.88 104 TRP A O 1
ATOM 848 N N . ILE A 1 105 ? -38.173 17.897 9.215 1.00 58.28 105 ILE A N 1
ATOM 849 C CA . ILE A 1 105 ? -39.593 18.166 8.967 1.00 58.28 105 ILE A CA 1
ATOM 850 C C . ILE A 1 105 ? -40.332 18.003 10.306 1.00 58.28 105 ILE A C 1
ATOM 852 O O . ILE A 1 105 ? -40.208 16.963 10.955 1.00 58.28 105 ILE A O 1
ATOM 856 N N . LYS A 1 106 ? -41.028 19.066 10.728 1.00 48.34 106 LYS A N 1
ATOM 857 C CA . LYS A 1 106 ? -41.904 19.099 11.909 1.00 48.34 106 LYS A CA 1
ATOM 858 C C . LYS A 1 106 ? -43.213 18.361 11.668 1.00 48.34 106 LYS A C 1
ATOM 860 O O . LYS A 1 106 ? -43.721 18.448 10.529 1.00 48.34 106 LYS A O 1
#

pLDDT: mean 71.83, std 19.18, range [37.0, 95.31]

Secondary structure (DSSP, 8-state):
-----EEEEEHHHHHHHHHHHHHHTT--HHHHHHHTTS-HHHHHHHHTT-----HHHHHHHHHHTT--EEEEEEEEETTEEEEEEEEPS---------PPP-----

Solvent-accessible surface area (backbone atoms only — not comparable to full-atom values): 6568 Å² total; per-residue (Å²): 134,83,82,75,63,63,50,78,45,40,55,66,57,54,40,51,53,51,51,52,52,34,58,75,70,68,48,52,64,67,54,46,18,62,75,34,72,41,58,46,67,60,52,53,42,41,65,74,68,46,80,90,63,56,68,72,58,49,49,32,50,38,50,63,70,69,50,62,63,74,51,75,47,80,46,73,61,87,93,44,58,39,34,40,36,34,44,61,82,82,69,78,74,81,81,71,82,69,80,74,80,82,81,78,84,129

Nearest PDB structures (foldseek):
  8ezt-assembly1_D-2  TM=7.351E-01  e=2.560E-03  Legionella pneumophila
  3dnv-assembly1_B  TM=7.117E-01  e=2.560E-03  Escherichia coli K-12
  5k98-assembly1_P  TM=7.122E-01  e=3.258E-03  Escherichia coli MP020980.2
  2wiu-assembly1_B  TM=7.159E-01  e=3.903E-03  Escherichia coli
  3g5g-assembly5_J  TM=7.841E-01  e=3.024E-02  Enterobacter sp. RFL1396

Foldseek 3Di:
DDPADKDWDFLLNLLVLLVVVCVVVVHDLVRSCVLLVHDSVLNVCSNVPDPPDDPVSVVSSCVSSVQAFDDWDWDDDPPTTIIITHGDGDPPPPPPPPPDDPPDDD

Sequence (106 aa):
MEENNLINMSIQEVREKLIAKKENFKLNYAELSAMANVSRGTLTSFINGNDCISSKTFFKIIEWLSLEIMTFTTMKNGQNTTIFLQEVPHVQHINKYTPQPIEWIK